Protein AF-A0A7S0AJ27-F1 (afdb_monomer_lite)

Organism: NCBI:txid73915

Sequence (181 aa):
LLFKPAVFVTGSQNIAAAFQEEARKPTLAFFPPHQKSLFGPHSVLVQSGEEHARVRRLIQPALSRKSVESYRESVEDAVRGFIASCKRSKGPVKLVDALRAFLVHSAGRVLLGHSAAEEDLQTFERDVAIWSRGLVSPPLALLPWTAAARALRARGRLSGLLQRWIAECRRSGQRADSLLA

Secondary structure (DSSP, 8-state):
--SS------SHHHHHHHHHHHHHSPPPP---HHHHHHH-TT-TTT--HHHHHHHHHHHTGGGSHHHHHHTHHHHHHHHHHHHHHHHH-SS---HHHHHHHHHHHHHHHHHH-TTS-HHHHHHHHHHHHHHHHHHTS-S-TTSTTSHHHHHHHHHHHHHHHHHHHHHHHHHHT--SS-TT-

pLDDT: mean 88.0, std 9.79, range [42.69, 97.62]

Foldseek 3Di:
DPPDDDDDQDDPVRVVVVVVVCVVPPDAQDDDPLLCLLCDVQHLNRDGDPSVVVVCVLQVVCVDPVNVVVCVVLLVVLVVVLVVVCVPDPDDDPVVVSVLLSVQLSLLCQALHVPDDPVLSVLSSVLVVLLVQLNPFDSPLVDCPGSSVSNSVSSVVNVVSVVVSLVVCVVVVVPDTHSSD

InterPro domains:
  IPR036396 Cytochrome P450 superfamily [G3DSA:1.10.630.10] (1-181)
  IPR036396 Cytochrome P450 superfamily [SSF48264] (3-175)

Structure (mmCIF, N/CA/C/O backbone):
data_AF-A0A7S0AJ27-F1
#
_entry.id   AF-A0A7S0AJ27-F1
#
loop_
_atom_site.group_PDB
_atom_site.id
_atom_site.type_symbol
_atom_site.label_atom_id
_atom_site.label_alt_id
_atom_site.label_comp_id
_atom_site.label_asym_id
_atom_site.label_entity_id
_atom_site.label_seq_id
_atom_site.pdbx_PDB_ins_code
_atom_site.Cartn_x
_atom_site.Cartn_y
_atom_site.Cartn_z
_atom_site.occupancy
_atom_site.B_iso_or_equiv
_atom_site.auth_seq_id
_atom_site.auth_comp_id
_atom_site.auth_asym_id
_atom_site.auth_atom_id
_atom_site.pdbx_PDB_model_num
ATOM 1 N N . LEU A 1 1 ? -0.861 -7.469 -21.810 1.00 58.03 1 LEU A N 1
ATOM 2 C CA . LEU A 1 1 ? -1.994 -7.762 -20.890 1.00 58.03 1 LEU A CA 1
ATOM 3 C C . LEU A 1 1 ? -3.259 -6.962 -21.206 1.00 58.03 1 LEU A C 1
ATOM 5 O O . LEU A 1 1 ? -4.304 -7.575 -21.306 1.00 58.03 1 LEU A O 1
ATOM 9 N N . LEU A 1 2 ? -3.191 -5.660 -21.491 1.00 57.44 2 LEU A N 1
ATOM 10 C CA . LEU A 1 2 ? -4.175 -5.002 -22.366 1.00 57.44 2 LEU A CA 1
ATOM 11 C C . LEU A 1 2 ? -3.381 -4.340 -23.497 1.00 57.44 2 LEU A C 1
ATOM 13 O O . LEU A 1 2 ? -2.495 -3.534 -23.222 1.00 57.44 2 LEU A O 1
ATOM 17 N N . PHE A 1 3 ? -3.622 -4.772 -24.737 1.00 70.38 3 PHE A N 1
ATOM 18 C CA . PHE A 1 3 ? -3.058 -4.203 -25.977 1.00 70.38 3 PHE A CA 1
ATOM 19 C C . PHE A 1 3 ? -1.526 -4.241 -26.151 1.00 70.38 3 PHE A C 1
ATOM 21 O O . PHE A 1 3 ? -0.989 -3.573 -27.029 1.00 70.38 3 PHE A O 1
ATOM 28 N N . LYS A 1 4 ? -0.804 -5.030 -25.346 1.00 80.69 4 LYS A N 1
ATOM 29 C CA . LYS A 1 4 ? 0.635 -5.291 -25.527 1.00 80.69 4 LYS A CA 1
ATOM 30 C C . LYS A 1 4 ? 0.922 -6.793 -25.517 1.00 80.69 4 LYS A C 1
ATOM 32 O O . LYS A 1 4 ? 0.331 -7.462 -24.651 1.00 80.69 4 LYS A O 1
ATOM 37 N N . PRO A 1 5 ? 1.827 -7.290 -26.389 1.00 89.75 5 PRO A N 1
ATOM 38 C CA . PRO A 1 5 ? 2.354 -8.648 -26.302 1.00 89.75 5 PRO A CA 1
ATOM 39 C C . PRO A 1 5 ? 2.832 -8.928 -24.881 1.00 89.75 5 PRO A C 1
ATOM 41 O O . PRO A 1 5 ? 3.465 -8.080 -24.250 1.00 89.75 5 PRO A O 1
ATOM 44 N N . ALA A 1 6 ? 2.458 -10.083 -24.351 1.00 90.31 6 ALA A N 1
ATOM 45 C CA . ALA A 1 6 ? 2.805 -10.488 -23.002 1.00 90.31 6 ALA A CA 1
ATOM 46 C C . ALA A 1 6 ? 3.113 -11.980 -22.997 1.00 90.31 6 ALA A C 1
ATOM 48 O O . ALA A 1 6 ? 2.407 -12.760 -23.633 1.00 90.31 6 ALA A O 1
ATOM 49 N N . VAL A 1 7 ? 4.156 -12.350 -22.262 1.00 90.69 7 VAL A N 1
ATOM 50 C CA . VAL A 1 7 ? 4.520 -13.740 -21.998 1.00 90.69 7 VAL A CA 1
ATOM 51 C C . VAL A 1 7 ? 4.128 -14.049 -20.560 1.00 90.69 7 VAL A C 1
ATOM 53 O O . VAL A 1 7 ? 4.437 -13.276 -19.653 1.00 90.69 7 VAL A O 1
ATOM 56 N N . PHE A 1 8 ? 3.431 -15.164 -20.355 1.00 92.62 8 PHE A N 1
ATOM 57 C CA . PHE A 1 8 ? 3.086 -15.653 -19.026 1.00 92.62 8 PHE A CA 1
ATOM 58 C C . PHE A 1 8 ? 4.142 -16.662 -18.582 1.00 92.62 8 PHE A C 1
ATOM 60 O O . PHE A 1 8 ? 4.273 -17.729 -19.176 1.00 92.62 8 PHE A O 1
ATOM 67 N N . VAL A 1 9 ? 4.896 -16.318 -17.540 1.00 93.50 9 VAL A N 1
ATOM 68 C CA . VAL A 1 9 ? 5.900 -17.202 -16.937 1.00 93.50 9 VAL A CA 1
ATOM 69 C C . VAL A 1 9 ? 5.276 -17.873 -15.719 1.00 93.50 9 VAL A C 1
ATOM 71 O O . VAL A 1 9 ? 4.778 -17.195 -14.823 1.00 93.50 9 VAL A O 1
ATOM 74 N N . THR A 1 10 ? 5.272 -19.204 -15.693 1.00 96.25 10 THR A N 1
ATOM 75 C CA . THR A 1 10 ? 4.683 -20.000 -14.604 1.00 96.25 10 THR A CA 1
ATOM 76 C C . THR A 1 10 ? 5.599 -21.163 -14.230 1.00 96.25 10 THR A C 1
ATOM 78 O O . THR A 1 10 ? 6.429 -21.582 -15.035 1.00 96.25 10 THR A O 1
ATOM 81 N N . GLY A 1 11 ? 5.453 -21.688 -13.011 1.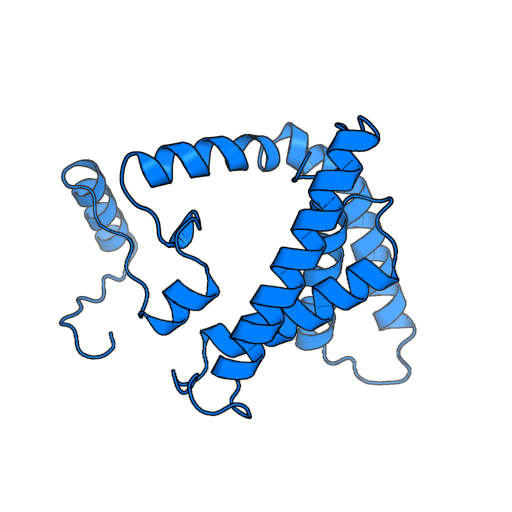00 97.62 11 GLY A N 1
ATOM 82 C CA . GLY A 1 11 ? 6.314 -22.745 -12.474 1.00 97.62 11 GLY A CA 1
ATOM 83 C C . GLY A 1 11 ? 7.573 -22.198 -11.796 1.00 97.62 11 GLY A C 1
ATOM 84 O O . GLY A 1 11 ? 8.160 -21.209 -12.232 1.00 97.62 11 GLY A O 1
ATOM 85 N N . SER A 1 12 ? 7.987 -22.843 -10.703 1.00 97.31 12 SER A N 1
ATOM 86 C CA . SER A 1 12 ? 9.072 -22.364 -9.833 1.00 97.31 12 SER A CA 1
ATOM 87 C C . SER A 1 12 ? 10.405 -22.202 -10.569 1.00 97.31 12 SER A C 1
ATOM 89 O O . SER A 1 12 ? 11.068 -21.181 -10.408 1.00 97.31 12 SER A O 1
ATOM 91 N N . GLN A 1 13 ? 10.766 -23.166 -11.419 1.00 97.31 13 GLN A N 1
ATOM 92 C CA . GLN A 1 13 ? 12.011 -23.140 -12.194 1.00 97.31 13 GLN A CA 1
ATOM 93 C C . GLN A 1 13 ? 12.043 -21.975 -13.193 1.00 97.31 13 GLN A C 1
ATOM 95 O O . GLN A 1 13 ? 13.024 -21.238 -13.247 1.00 97.31 13 GLN A O 1
ATOM 100 N N . ASN A 1 14 ? 10.950 -21.754 -13.929 1.00 96.88 14 ASN A N 1
ATOM 101 C CA . ASN A 1 14 ? 10.869 -20.678 -14.920 1.00 96.88 14 ASN A CA 1
ATOM 102 C C . ASN A 1 14 ? 10.873 -19.291 -14.263 1.00 96.88 14 ASN A C 1
ATOM 104 O O . ASN A 1 14 ? 11.500 -18.368 -14.774 1.00 96.88 14 ASN A O 1
ATOM 108 N N . ILE A 1 15 ? 10.197 -19.143 -13.118 1.00 95.50 15 ILE A N 1
ATOM 109 C CA . ILE A 1 15 ? 10.213 -17.900 -12.336 1.00 95.50 15 ILE A CA 1
ATOM 110 C C . ILE A 1 15 ? 11.630 -17.617 -11.818 1.00 95.50 15 ILE A C 1
ATOM 112 O O . ILE A 1 15 ? 12.105 -16.490 -11.930 1.00 95.50 15 ILE A O 1
ATOM 116 N N . ALA A 1 16 ? 12.331 -18.632 -11.302 1.00 95.69 16 ALA A N 1
ATOM 117 C CA . ALA A 1 16 ? 13.713 -18.481 -10.849 1.00 95.69 16 ALA A CA 1
ATOM 118 C C . ALA A 1 16 ? 14.652 -18.071 -11.995 1.00 95.69 16 ALA A C 1
ATOM 120 O O . ALA A 1 16 ? 15.442 -17.143 -11.830 1.00 95.69 16 ALA A O 1
ATOM 121 N N . ALA A 1 17 ? 14.523 -18.704 -13.166 1.00 95.44 17 ALA A N 1
ATOM 122 C CA . ALA A 1 17 ? 15.277 -18.330 -14.360 1.00 95.44 17 ALA A CA 1
ATOM 123 C C . ALA A 1 17 ? 14.984 -16.880 -14.791 1.00 95.44 17 ALA A C 1
ATOM 125 O O . ALA A 1 17 ? 15.910 -16.123 -15.071 1.00 95.44 17 ALA A O 1
ATOM 126 N N . ALA A 1 18 ? 13.717 -16.454 -14.764 1.00 93.31 18 ALA A N 1
ATOM 127 C CA . ALA A 1 18 ? 13.337 -15.078 -15.085 1.00 93.31 18 ALA A CA 1
ATOM 128 C C . ALA A 1 18 ? 13.975 -14.050 -14.131 1.00 93.31 18 ALA A C 1
ATOM 130 O O . ALA A 1 18 ? 14.459 -13.018 -14.590 1.00 93.31 18 ALA A O 1
ATOM 131 N N . PHE A 1 19 ? 14.039 -14.340 -12.827 1.00 92.56 19 PHE A N 1
ATOM 132 C CA . PHE A 1 19 ? 14.709 -13.463 -11.857 1.00 92.56 19 PHE A CA 1
ATOM 133 C C . PHE A 1 19 ? 16.235 -13.418 -12.031 1.00 92.56 19 PHE A C 1
ATOM 135 O O . PHE A 1 19 ? 16.843 -12.370 -11.818 1.00 92.56 19 PHE A O 1
ATOM 142 N N . GLN A 1 20 ? 16.871 -14.525 -12.432 1.00 93.81 20 GLN A N 1
ATOM 143 C CA . GLN A 1 20 ? 18.305 -14.532 -12.755 1.00 93.81 20 GLN A CA 1
ATOM 144 C C . GLN A 1 20 ? 18.610 -13.653 -13.973 1.00 93.81 20 GLN A C 1
ATOM 146 O O . GLN A 1 20 ? 19.580 -12.895 -13.964 1.00 93.81 20 GLN A O 1
ATOM 151 N N . GLU A 1 21 ? 17.763 -13.719 -14.999 1.00 91.69 21 GLU A N 1
ATOM 152 C CA . GLU A 1 21 ? 17.878 -12.854 -16.172 1.00 91.69 21 GLU A CA 1
ATOM 153 C C . GLU A 1 21 ? 17.597 -11.387 -15.829 1.00 91.69 21 GLU A C 1
ATOM 155 O O . GLU A 1 21 ? 18.327 -10.510 -16.284 1.00 91.69 21 GLU A O 1
ATOM 160 N N . GLU A 1 22 ? 16.625 -11.098 -14.958 1.00 89.69 22 GLU A N 1
ATOM 161 C CA . GLU A 1 22 ? 16.377 -9.738 -14.460 1.00 89.69 22 GLU A CA 1
ATOM 162 C C . GLU A 1 22 ? 17.592 -9.153 -13.720 1.00 89.69 22 GLU A C 1
ATOM 164 O O . GLU A 1 22 ? 17.893 -7.968 -13.871 1.00 89.69 22 GLU A O 1
ATOM 169 N N . ALA A 1 23 ? 18.335 -9.973 -12.971 1.00 86.69 23 ALA A N 1
ATOM 170 C CA . ALA A 1 23 ? 19.561 -9.533 -12.306 1.00 86.69 23 ALA A CA 1
ATOM 171 C C . ALA A 1 23 ? 20.667 -9.128 -13.300 1.00 86.69 23 ALA A C 1
ATOM 173 O O . ALA A 1 23 ? 21.483 -8.261 -12.991 1.00 86.69 23 ALA A O 1
ATOM 174 N N . ARG A 1 24 ? 20.689 -9.732 -14.497 1.00 90.25 24 ARG A N 1
ATOM 175 C CA . ARG A 1 24 ? 21.621 -9.385 -15.586 1.00 90.25 24 ARG A CA 1
ATOM 176 C C . ARG A 1 24 ? 21.124 -8.200 -16.407 1.00 90.25 24 ARG A C 1
ATOM 178 O O . ARG A 1 24 ? 21.908 -7.336 -16.791 1.00 90.25 24 ARG A O 1
ATOM 185 N N . LYS A 1 25 ? 19.824 -8.175 -16.694 1.00 89.44 25 LYS A N 1
ATOM 186 C CA . LYS A 1 25 ? 19.153 -7.168 -17.510 1.00 89.44 25 LYS A CA 1
ATOM 187 C C . LYS A 1 25 ? 17.899 -6.680 -16.777 1.00 89.44 25 LYS A C 1
ATOM 189 O O . LYS A 1 25 ? 16.834 -7.282 -16.931 1.00 89.44 25 LYS A O 1
ATOM 194 N N . PRO A 1 26 ? 18.009 -5.574 -16.019 1.00 86.75 26 PRO A N 1
ATOM 195 C CA . PRO A 1 26 ? 16.909 -5.065 -15.214 1.00 86.75 26 PRO A CA 1
ATOM 196 C C . PRO A 1 26 ? 15.649 -4.817 -16.039 1.00 86.75 26 PRO A C 1
ATOM 198 O O . PRO A 1 26 ? 15.699 -4.219 -17.120 1.00 86.75 26 PRO A O 1
ATOM 201 N N . THR A 1 27 ? 14.510 -5.259 -15.512 1.00 89.19 27 THR A N 1
ATOM 202 C CA . THR A 1 27 ? 13.211 -5.005 -16.131 1.00 89.19 27 THR A CA 1
ATOM 203 C C . THR A 1 27 ? 12.631 -3.665 -15.676 1.00 89.19 27 THR A C 1
ATOM 205 O O . THR A 1 27 ? 13.063 -3.068 -14.687 1.00 89.19 27 THR A O 1
ATOM 208 N N . LEU A 1 28 ? 11.654 -3.156 -16.431 1.00 90.69 28 LEU A N 1
ATOM 209 C CA . LEU A 1 28 ? 10.895 -1.967 -16.056 1.00 90.69 28 LEU A CA 1
ATOM 210 C C . LEU A 1 28 ? 9.532 -2.378 -15.506 1.00 90.69 28 LEU A C 1
ATOM 212 O O . LEU A 1 28 ? 8.799 -3.138 -16.144 1.00 90.69 28 LEU A O 1
ATOM 216 N N . ALA A 1 29 ? 9.158 -1.799 -14.368 1.00 89.62 29 ALA A N 1
ATOM 217 C CA . ALA A 1 29 ? 7.852 -1.989 -13.766 1.00 89.62 29 ALA A CA 1
ATOM 218 C C . ALA A 1 29 ? 6.747 -1.544 -14.738 1.00 89.62 29 ALA A C 1
ATOM 220 O O . ALA A 1 29 ? 6.667 -0.389 -15.185 1.00 89.62 29 ALA A O 1
ATOM 221 N N . PHE A 1 30 ? 5.850 -2.474 -15.059 1.00 89.75 30 PHE A N 1
ATOM 222 C CA . PHE A 1 30 ? 4.721 -2.209 -15.934 1.00 89.75 30 PHE A CA 1
ATOM 223 C C . PHE A 1 30 ? 3.400 -2.325 -15.182 1.00 89.75 30 PHE A C 1
ATOM 225 O O . PHE A 1 30 ? 3.022 -3.384 -14.695 1.00 89.75 30 PHE A O 1
ATOM 232 N N . PHE A 1 31 ? 2.654 -1.225 -15.202 1.00 88.38 31 PHE A N 1
ATOM 233 C CA . PHE A 1 31 ? 1.249 -1.161 -14.827 1.00 88.38 31 PHE A CA 1
ATOM 234 C C . PHE A 1 31 ? 0.480 -0.440 -15.947 1.00 88.38 31 PHE A C 1
ATOM 236 O O . PHE A 1 31 ? 1.018 0.504 -16.540 1.00 88.38 31 PHE A O 1
ATOM 243 N N . PRO A 1 32 ? -0.768 -0.834 -16.253 1.00 87.75 32 PRO A N 1
ATOM 244 C CA . PRO A 1 32 ? -1.662 -0.060 -17.107 1.00 87.75 32 PRO A CA 1
ATOM 245 C C . PRO A 1 32 ? -1.729 1.420 -16.677 1.00 87.75 32 PRO A C 1
ATOM 247 O O . PRO A 1 32 ? -1.719 1.691 -15.472 1.00 87.75 32 PRO A O 1
ATOM 250 N N . PRO A 1 33 ? -1.851 2.386 -17.612 1.00 88.38 33 PRO A N 1
ATOM 251 C CA . PRO A 1 33 ? -1.833 3.821 -17.294 1.00 88.38 33 PRO A CA 1
ATOM 252 C C . PRO A 1 33 ? -2.812 4.234 -16.186 1.00 88.38 33 PRO A C 1
ATOM 254 O O . PRO A 1 33 ? -2.467 5.005 -15.294 1.00 88.38 33 PRO A O 1
ATOM 257 N N . HIS A 1 34 ? -4.009 3.648 -16.188 1.00 88.25 34 HIS A N 1
ATOM 258 C CA . HIS A 1 34 ? -5.011 3.866 -15.150 1.00 88.25 34 HIS A CA 1
ATOM 259 C C . HIS A 1 34 ? -4.526 3.448 -13.751 1.00 88.25 34 HIS A C 1
ATOM 261 O O . HIS A 1 34 ? -4.625 4.228 -12.805 1.00 88.25 34 HIS A O 1
ATOM 267 N N . GLN A 1 35 ? -3.924 2.265 -13.615 1.00 90.62 35 GLN A N 1
ATOM 268 C CA . GLN A 1 35 ? -3.363 1.812 -12.340 1.00 90.62 35 GLN A CA 1
ATOM 269 C C . GLN A 1 35 ? -2.159 2.666 -11.925 1.00 90.62 35 GLN A C 1
ATOM 271 O O . GLN A 1 35 ? -2.072 3.063 -10.765 1.00 90.62 35 GLN A O 1
ATOM 276 N N . LYS A 1 36 ? -1.286 3.050 -12.873 1.00 91.62 36 LYS A N 1
ATOM 277 C CA . LYS A 1 36 ? -0.180 3.990 -12.606 1.00 91.62 36 LYS A CA 1
ATOM 278 C C . LYS A 1 36 ? -0.679 5.313 -12.022 1.00 91.62 36 LYS A C 1
ATOM 280 O O . LYS A 1 36 ? -0.092 5.809 -11.065 1.00 91.62 36 LYS A O 1
ATOM 285 N N . SER A 1 37 ? -1.782 5.858 -12.542 1.00 91.81 37 SER A N 1
ATOM 286 C CA . SER A 1 37 ? -2.376 7.098 -12.017 1.00 91.81 37 SER A CA 1
ATOM 287 C C . SER A 1 37 ? -2.889 6.956 -10.576 1.00 91.81 37 SER A C 1
ATOM 289 O O . SER A 1 37 ? -2.773 7.892 -9.784 1.00 91.81 37 SER A O 1
ATOM 291 N N . LEU A 1 38 ? -3.399 5.772 -10.215 1.00 93.62 38 LEU A N 1
ATOM 292 C CA . LEU A 1 38 ? -3.908 5.471 -8.877 1.00 93.62 38 LEU A CA 1
ATOM 293 C C . LEU A 1 38 ? -2.790 5.202 -7.865 1.00 93.62 38 LEU A C 1
ATOM 295 O O . LEU A 1 38 ? -2.918 5.614 -6.714 1.00 93.62 38 LEU A O 1
ATOM 299 N N . PHE A 1 39 ? -1.696 4.554 -8.270 1.00 93.88 39 PHE A N 1
ATOM 300 C CA . PHE A 1 39 ? -0.509 4.413 -7.419 1.00 93.88 39 PHE A CA 1
ATOM 301 C C . PHE A 1 39 ? 0.243 5.739 -7.267 1.00 93.88 39 PHE A C 1
ATOM 303 O O . PHE A 1 39 ? 0.782 6.038 -6.205 1.00 93.88 39 PHE A O 1
ATOM 310 N N . GLY A 1 40 ? 0.219 6.574 -8.305 1.00 93.38 40 GLY A N 1
ATOM 311 C CA . GLY A 1 40 ? 0.980 7.811 -8.376 1.00 93.38 40 GLY A CA 1
ATOM 312 C C . GLY A 1 40 ? 2.393 7.585 -8.920 1.00 93.38 40 GLY A C 1
ATOM 313 O O . GLY A 1 40 ? 2.974 6.518 -8.716 1.00 93.38 40 GLY A O 1
ATOM 314 N N . PRO A 1 41 ? 2.968 8.594 -9.596 1.00 92.38 41 PRO A N 1
ATOM 315 C CA . PRO A 1 41 ? 4.224 8.446 -10.323 1.00 92.38 41 PRO A CA 1
ATOM 316 C C . PRO A 1 41 ? 5.414 8.134 -9.415 1.00 92.38 41 PRO A C 1
ATOM 318 O O . PRO A 1 41 ? 6.335 7.486 -9.874 1.00 92.38 41 PRO A O 1
ATOM 321 N N . HIS A 1 42 ? 5.399 8.528 -8.139 1.00 92.81 42 HIS A N 1
ATOM 322 C CA . HIS A 1 42 ? 6.503 8.301 -7.191 1.00 92.81 42 HIS A CA 1
ATOM 323 C C . HIS A 1 42 ? 6.346 7.035 -6.331 1.00 92.81 42 HIS A C 1
ATOM 325 O O . HIS A 1 42 ? 7.103 6.834 -5.387 1.00 92.81 42 HIS A O 1
ATOM 331 N N . SER A 1 43 ? 5.351 6.188 -6.614 1.00 93.88 43 SER A N 1
ATOM 332 C CA . SER A 1 43 ? 5.167 4.944 -5.862 1.00 93.88 43 SER A CA 1
ATOM 333 C C . SER A 1 43 ? 6.311 3.966 -6.125 1.00 93.88 43 SER A C 1
ATOM 335 O O . SER A 1 43 ? 6.699 3.757 -7.274 1.00 93.88 43 SER A O 1
ATOM 337 N N . VAL A 1 44 ? 6.781 3.282 -5.078 1.00 94.69 44 VAL A N 1
ATOM 338 C CA . VAL A 1 44 ? 7.756 2.185 -5.204 1.00 94.69 44 VAL A CA 1
ATOM 339 C C . VAL A 1 44 ? 7.298 1.121 -6.210 1.00 94.69 44 VAL A C 1
ATOM 341 O O . VAL A 1 44 ? 8.124 0.535 -6.894 1.00 94.69 44 VAL A O 1
ATOM 344 N N . LEU A 1 45 ? 5.984 0.921 -6.369 1.00 93.44 45 LEU A N 1
ATOM 345 C CA . LEU A 1 45 ? 5.426 -0.059 -7.300 1.00 93.44 45 LEU A CA 1
ATOM 346 C C . LEU A 1 45 ? 5.641 0.324 -8.769 1.00 93.44 45 LEU A C 1
ATOM 348 O O . LEU A 1 45 ? 5.753 -0.553 -9.614 1.00 93.44 45 LEU A O 1
ATOM 352 N N . VAL A 1 46 ? 5.663 1.619 -9.098 1.00 94.06 46 VAL A N 1
ATOM 353 C CA . VAL A 1 46 ? 5.734 2.077 -10.499 1.00 94.06 46 VAL A CA 1
ATOM 354 C C . VAL A 1 46 ? 7.143 2.461 -10.937 1.00 94.06 46 VAL A C 1
ATOM 356 O O . VAL A 1 46 ? 7.372 2.633 -12.134 1.00 94.06 46 VAL A O 1
ATOM 359 N N . GLN A 1 47 ? 8.056 2.631 -9.982 1.00 94.75 47 GLN A N 1
ATOM 360 C CA . GLN A 1 47 ? 9.430 3.050 -10.227 1.00 94.75 47 GLN A CA 1
ATOM 361 C C . GLN A 1 47 ? 10.317 1.882 -10.666 1.00 94.75 47 GLN A C 1
ATOM 363 O O . GLN A 1 47 ? 9.985 0.712 -10.487 1.00 94.75 47 GLN A O 1
ATOM 368 N N . SER A 1 48 ? 11.466 2.183 -11.270 1.00 93.25 48 SER A N 1
ATOM 369 C CA . SER A 1 48 ? 12.459 1.179 -11.686 1.00 93.25 48 SER A CA 1
ATOM 370 C C . SER A 1 48 ? 13.880 1.725 -11.537 1.00 93.25 48 SER A C 1
ATOM 372 O O . SER A 1 48 ? 14.067 2.924 -11.335 1.00 93.25 48 SER A O 1
ATOM 374 N N . GLY A 1 49 ? 14.881 0.844 -11.596 1.00 91.94 49 GLY A N 1
ATOM 375 C CA . GLY A 1 49 ? 16.290 1.232 -11.483 1.00 91.94 49 GLY A CA 1
ATOM 376 C C . GLY A 1 49 ? 16.628 1.930 -10.160 1.00 91.94 49 GLY A C 1
ATOM 377 O O . GLY A 1 49 ? 16.153 1.538 -9.091 1.00 91.94 49 GLY A O 1
ATOM 378 N N . GLU A 1 50 ? 17.458 2.970 -10.236 1.00 93.00 50 GLU A N 1
ATOM 379 C CA . GLU A 1 50 ? 17.955 3.700 -9.063 1.00 93.00 50 GLU A CA 1
ATOM 380 C C . GLU A 1 50 ? 16.847 4.382 -8.260 1.00 93.00 50 GLU A C 1
ATOM 382 O O . GLU A 1 50 ? 16.895 4.395 -7.031 1.00 93.00 50 GLU A O 1
ATOM 387 N N . GLU A 1 51 ? 15.821 4.901 -8.934 1.00 94.56 51 GLU A N 1
ATOM 388 C CA . GLU A 1 51 ? 14.686 5.548 -8.280 1.00 94.56 51 GLU A CA 1
ATOM 389 C C . GLU A 1 51 ? 13.909 4.547 -7.417 1.00 94.56 51 GLU A C 1
ATOM 391 O O . GLU A 1 51 ? 13.630 4.808 -6.245 1.00 94.56 51 GLU A O 1
ATOM 396 N N . HIS A 1 52 ? 13.644 3.353 -7.956 1.00 95.19 52 HIS A N 1
ATOM 397 C CA . HIS A 1 52 ? 13.054 2.264 -7.180 1.00 95.19 52 HIS A CA 1
ATOM 398 C C . HIS A 1 52 ? 13.938 1.879 -5.991 1.00 95.19 52 HIS A C 1
ATOM 400 O O . HIS A 1 52 ? 13.436 1.760 -4.874 1.00 95.19 52 HIS A O 1
ATOM 406 N N . ALA A 1 53 ? 15.252 1.732 -6.199 1.00 93.94 53 ALA A N 1
ATOM 407 C CA . ALA A 1 53 ? 16.185 1.415 -5.121 1.00 93.94 53 ALA A CA 1
ATOM 408 C C . ALA A 1 53 ? 16.179 2.493 -4.023 1.00 93.94 53 ALA A C 1
ATOM 410 O O . ALA A 1 53 ? 16.183 2.160 -2.837 1.00 93.94 53 ALA A O 1
ATOM 411 N N . ARG A 1 54 ? 16.116 3.776 -4.396 1.00 95.81 54 ARG A N 1
ATOM 412 C CA . ARG A 1 54 ? 16.040 4.898 -3.455 1.00 95.81 54 ARG A CA 1
ATOM 413 C C . ARG A 1 54 ? 14.759 4.853 -2.630 1.00 95.81 54 ARG A C 1
ATOM 415 O O . ARG A 1 54 ? 14.844 4.849 -1.406 1.00 95.81 54 ARG A O 1
ATOM 422 N N . VAL A 1 55 ? 13.589 4.781 -3.270 1.00 94.44 55 VAL A N 1
ATOM 423 C CA . VAL A 1 55 ? 12.301 4.735 -2.553 1.00 94.44 55 VAL A CA 1
ATOM 424 C C . VAL A 1 55 ? 12.206 3.475 -1.690 1.00 94.44 55 VAL A C 1
ATOM 426 O O . VAL A 1 55 ? 11.768 3.546 -0.543 1.00 94.44 55 VAL A O 1
ATOM 429 N N . ARG A 1 56 ? 12.696 2.330 -2.185 1.00 94.75 56 ARG A N 1
ATOM 430 C CA . ARG A 1 56 ? 12.753 1.081 -1.417 1.00 94.75 56 ARG A CA 1
ATOM 431 C C . ARG A 1 56 ? 13.595 1.218 -0.146 1.00 94.75 56 ARG A C 1
ATOM 433 O O . ARG A 1 56 ? 13.180 0.728 0.900 1.00 94.75 56 ARG A O 1
ATOM 440 N N . ARG A 1 57 ? 14.745 1.898 -0.207 1.00 95.56 57 ARG A N 1
ATOM 441 C CA . ARG A 1 57 ? 15.582 2.162 0.979 1.00 95.56 57 ARG A CA 1
ATOM 442 C C . ARG A 1 57 ? 14.872 3.032 2.017 1.00 95.56 57 ARG A C 1
ATOM 444 O O . ARG A 1 57 ? 15.124 2.841 3.198 1.00 95.56 57 ARG A O 1
ATOM 451 N N . LEU A 1 58 ? 13.981 3.936 1.603 1.00 91.62 58 LEU A N 1
ATOM 452 C CA . LEU A 1 58 ? 13.196 4.759 2.533 1.00 91.62 58 LEU A CA 1
ATOM 453 C C . LEU A 1 58 ? 12.152 3.935 3.300 1.00 91.62 58 LEU A C 1
ATOM 455 O O . LEU A 1 58 ? 11.949 4.168 4.485 1.00 91.62 58 LEU A O 1
ATOM 459 N N . ILE A 1 59 ? 11.514 2.956 2.650 1.00 90.56 59 ILE A N 1
ATOM 460 C CA . ILE A 1 59 ? 10.465 2.127 3.275 1.00 90.56 59 ILE A CA 1
ATOM 461 C C . ILE A 1 59 ? 11.010 0.904 4.024 1.00 90.56 59 ILE A C 1
ATOM 463 O O . ILE A 1 59 ? 10.319 0.331 4.856 1.00 90.56 59 ILE A O 1
ATOM 467 N N . GLN A 1 60 ? 12.224 0.446 3.720 1.00 91.94 60 GLN A N 1
ATOM 468 C CA . GLN A 1 60 ? 12.756 -0.794 4.291 1.00 91.94 60 GLN A CA 1
ATOM 469 C C . GLN A 1 60 ? 12.925 -0.764 5.825 1.00 91.94 60 GLN A C 1
ATOM 471 O O . GLN A 1 60 ? 12.617 -1.783 6.445 1.00 91.94 60 GLN A O 1
ATOM 476 N N . PRO A 1 61 ? 13.366 0.339 6.469 1.00 90.06 61 PRO A N 1
ATOM 477 C CA . PRO A 1 61 ? 13.504 0.396 7.926 1.00 90.06 61 PRO A CA 1
ATOM 478 C C . PRO A 1 61 ? 12.193 0.112 8.665 1.00 90.06 61 PRO A C 1
ATOM 480 O O . PRO A 1 61 ? 12.194 -0.665 9.616 1.00 90.06 61 PRO A O 1
ATOM 483 N N . ALA A 1 62 ? 11.076 0.643 8.159 1.00 86.19 62 ALA A N 1
ATOM 484 C CA . ALA A 1 62 ? 9.715 0.395 8.639 1.00 86.19 62 ALA A CA 1
ATOM 485 C C . ALA A 1 62 ? 9.301 -1.089 8.613 1.00 86.19 62 ALA A C 1
ATOM 487 O O . ALA A 1 62 ? 8.404 -1.509 9.336 1.00 86.19 62 ALA A O 1
ATOM 488 N N . LEU A 1 63 ? 9.962 -1.898 7.784 1.00 88.12 63 LEU A N 1
ATOM 489 C CA . LEU A 1 63 ? 9.706 -3.329 7.618 1.00 88.12 63 LEU A CA 1
ATOM 490 C C . LEU A 1 63 ? 10.832 -4.192 8.210 1.00 88.12 63 LEU A C 1
ATOM 492 O O . LEU A 1 63 ? 10.915 -5.390 7.936 1.00 88.12 63 LEU A O 1
ATOM 496 N N . SER A 1 64 ? 11.730 -3.593 8.997 1.00 90.31 64 SER A N 1
ATOM 497 C CA . SER A 1 64 ? 12.787 -4.324 9.695 1.00 90.31 64 SER A CA 1
ATOM 498 C C . SER A 1 64 ? 12.206 -5.249 10.767 1.00 90.31 64 SER A C 1
ATOM 500 O O . SER A 1 64 ? 11.113 -5.011 11.275 1.00 90.31 64 SER A O 1
ATOM 502 N N . ARG A 1 65 ? 12.960 -6.280 11.173 1.00 92.38 65 ARG A N 1
ATOM 503 C CA . ARG A 1 65 ? 12.559 -7.176 12.274 1.00 92.38 65 ARG A CA 1
ATOM 504 C C . ARG A 1 65 ? 12.161 -6.391 13.528 1.00 92.38 65 ARG A C 1
ATOM 506 O O . ARG A 1 65 ? 11.081 -6.620 14.055 1.00 92.38 65 ARG A O 1
ATOM 513 N N . LYS A 1 66 ? 13.006 -5.445 13.952 1.00 90.50 66 LYS A N 1
ATOM 514 C CA . LYS A 1 66 ? 12.768 -4.602 15.133 1.00 90.50 66 LYS A CA 1
ATOM 515 C C . LYS A 1 66 ? 11.460 -3.814 15.010 1.00 90.50 66 LYS A C 1
ATOM 517 O O . LYS A 1 66 ? 10.683 -3.757 15.955 1.00 90.50 66 LYS A O 1
ATOM 522 N N . SER A 1 67 ? 11.215 -3.226 13.842 1.00 87.12 67 SER A N 1
ATOM 523 C CA . SER A 1 67 ? 9.988 -2.479 13.562 1.00 87.12 67 SER A CA 1
ATOM 524 C C . SER A 1 67 ? 8.758 -3.386 13.580 1.00 87.12 67 SER A C 1
ATOM 526 O O . SER A 1 67 ? 7.796 -3.094 14.281 1.00 87.12 67 SER A O 1
ATOM 528 N N . VAL A 1 68 ? 8.811 -4.537 12.908 1.00 88.06 68 VAL A N 1
ATOM 529 C CA . VAL A 1 68 ? 7.716 -5.519 12.919 1.00 88.06 68 VAL A CA 1
ATOM 530 C C . VAL A 1 68 ? 7.422 -6.025 14.334 1.00 88.06 68 VAL A C 1
ATOM 532 O O . VAL A 1 68 ? 6.258 -6.150 14.704 1.00 88.06 68 VAL A O 1
ATOM 535 N N . GLU A 1 69 ? 8.452 -6.270 15.147 1.00 90.12 69 GLU A N 1
ATOM 536 C CA . GLU A 1 69 ? 8.295 -6.652 16.554 1.00 90.12 69 GLU A CA 1
ATOM 537 C C . GLU A 1 69 ? 7.612 -5.552 17.375 1.00 90.12 69 GLU A C 1
ATOM 539 O O . GLU A 1 69 ? 6.756 -5.870 18.199 1.00 90.12 69 GLU A O 1
ATOM 544 N N . SER A 1 70 ? 7.900 -4.274 17.103 1.00 86.62 70 SER A N 1
ATOM 545 C CA . SER A 1 70 ? 7.228 -3.151 17.774 1.00 86.62 70 SER A CA 1
ATOM 546 C C . SER A 1 70 ? 5.732 -3.035 17.447 1.00 86.62 70 SER A C 1
ATOM 548 O O . SER A 1 70 ? 4.982 -2.466 18.232 1.00 86.62 70 SER A O 1
ATOM 550 N N . TYR A 1 71 ? 5.260 -3.623 16.340 1.00 84.94 71 TYR A N 1
ATOM 551 C CA . TYR A 1 71 ? 3.829 -3.639 16.000 1.00 84.94 71 TYR A CA 1
ATOM 552 C C . TYR A 1 71 ? 3.042 -4.738 16.713 1.00 84.94 71 TYR A C 1
ATOM 554 O O . TYR A 1 71 ? 1.819 -4.770 16.587 1.00 84.94 71 TYR A O 1
ATOM 562 N N . ARG A 1 72 ? 3.710 -5.646 17.439 1.00 86.69 72 ARG A N 1
ATOM 563 C CA . ARG A 1 72 ? 3.085 -6.834 18.038 1.00 86.69 72 ARG A CA 1
ATOM 564 C C . ARG A 1 72 ? 1.858 -6.489 18.872 1.00 86.69 72 ARG A C 1
ATOM 566 O O . ARG A 1 72 ? 0.792 -7.023 18.592 1.00 86.69 72 ARG A O 1
ATOM 573 N N . GLU A 1 73 ? 2.004 -5.614 19.863 1.00 85.31 73 GLU A N 1
ATOM 574 C CA . GLU A 1 73 ? 0.911 -5.273 20.784 1.00 85.31 73 GLU A CA 1
ATOM 575 C C . GLU A 1 73 ? -0.275 -4.665 20.029 1.00 85.31 73 GLU A C 1
ATOM 577 O O . GLU A 1 73 ? -1.401 -5.136 20.166 1.00 85.31 73 GLU A O 1
ATOM 582 N N . SER A 1 74 ? 0.002 -3.720 19.125 1.00 82.81 74 SER A N 1
ATOM 583 C CA . SER A 1 74 ? -1.000 -3.087 18.259 1.00 82.81 74 SER A CA 1
ATOM 584 C C . SER A 1 74 ? -1.781 -4.102 17.418 1.00 82.81 74 SER A C 1
ATOM 586 O O . SER A 1 74 ? -3.012 -4.070 17.346 1.00 82.81 74 SER A O 1
ATOM 588 N N . VAL A 1 75 ? -1.069 -5.045 16.793 1.00 85.38 75 VAL A N 1
ATOM 589 C CA . VAL A 1 75 ? -1.677 -6.097 15.973 1.00 85.38 75 VAL A CA 1
ATOM 590 C C . VAL A 1 75 ? -2.489 -7.054 16.843 1.00 85.38 75 VAL A C 1
ATOM 592 O O . VAL A 1 75 ? -3.607 -7.403 16.471 1.00 85.38 75 VAL A O 1
ATOM 595 N N . GLU A 1 76 ? -1.969 -7.469 17.997 1.00 89.69 76 GLU A N 1
ATOM 596 C CA . GLU A 1 76 ? -2.684 -8.360 18.911 1.00 89.69 76 GLU A CA 1
ATOM 597 C C . GLU A 1 76 ? -3.967 -7.728 19.458 1.00 89.69 76 GLU A C 1
ATOM 599 O O . GLU A 1 76 ? -5.007 -8.390 19.489 1.00 89.69 76 GLU A O 1
ATOM 604 N N . ASP A 1 77 ? -3.929 -6.452 19.839 1.00 86.38 77 ASP A N 1
ATOM 605 C CA . ASP A 1 77 ? -5.105 -5.719 20.307 1.00 86.38 77 ASP A CA 1
ATOM 606 C C . ASP A 1 77 ? -6.145 -5.561 19.206 1.00 86.38 77 ASP A C 1
ATOM 608 O O . ASP A 1 77 ? -7.335 -5.815 19.428 1.00 86.38 77 ASP A O 1
ATOM 612 N N . ALA A 1 78 ? -5.705 -5.249 17.987 1.00 85.88 78 ALA A N 1
ATOM 613 C CA . ALA A 1 78 ? -6.600 -5.185 16.846 1.00 85.88 78 ALA A CA 1
ATOM 614 C C . ALA A 1 78 ? -7.249 -6.559 16.568 1.00 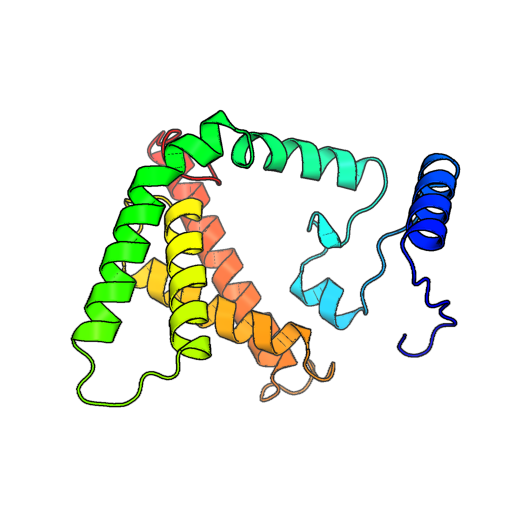85.88 78 ALA A C 1
ATOM 616 O O . ALA A 1 78 ? -8.457 -6.636 16.323 1.00 85.88 78 ALA A O 1
ATOM 617 N N . VAL A 1 79 ? -6.486 -7.658 16.655 1.00 92.12 79 VAL A N 1
ATOM 618 C CA . VAL A 1 79 ? -7.008 -9.029 16.499 1.00 92.12 79 VAL A CA 1
ATOM 619 C C . VAL A 1 79 ? -8.007 -9.369 17.608 1.00 92.12 79 VAL A C 1
ATOM 621 O O . VAL A 1 79 ? -9.083 -9.901 17.319 1.00 92.12 79 VAL A O 1
ATOM 624 N N . ARG A 1 80 ? -7.703 -9.040 18.872 1.00 93.00 80 ARG A N 1
ATOM 625 C CA . ARG A 1 80 ? -8.626 -9.223 20.006 1.00 93.00 80 ARG A CA 1
ATOM 626 C C . ARG A 1 80 ? -9.936 -8.467 19.770 1.00 93.00 80 ARG A C 1
ATOM 628 O O . ARG A 1 80 ? -11.013 -9.047 19.938 1.00 93.00 80 ARG A O 1
ATOM 635 N N . GLY A 1 81 ? -9.853 -7.219 19.307 1.00 89.44 81 GLY A N 1
ATOM 636 C CA . GLY A 1 81 ? -11.005 -6.395 18.942 1.00 89.44 81 GLY A CA 1
ATOM 637 C C . GLY A 1 81 ? -11.849 -7.008 17.821 1.00 89.44 81 GLY A C 1
ATOM 638 O O . GLY A 1 81 ? -13.075 -7.085 17.943 1.00 89.44 81 GLY A O 1
ATOM 639 N N . PHE A 1 82 ? -11.201 -7.518 16.771 1.00 92.44 82 PHE A N 1
ATOM 640 C CA . PHE A 1 82 ? -11.858 -8.205 15.658 1.00 92.44 82 PHE A CA 1
ATOM 641 C C . PHE A 1 82 ? -12.579 -9.489 16.095 1.00 92.44 82 PHE A C 1
ATOM 643 O O . PHE A 1 82 ? -13.743 -9.706 15.752 1.00 92.44 82 PHE A O 1
ATOM 650 N N . ILE A 1 83 ? -11.936 -10.335 16.903 1.00 94.25 83 ILE A N 1
ATOM 651 C CA . ILE A 1 83 ? -12.566 -11.559 17.423 1.00 94.25 83 ILE A CA 1
ATOM 652 C C . ILE A 1 83 ? -13.766 -11.201 18.307 1.00 94.25 83 ILE A C 1
ATOM 654 O O . ILE A 1 83 ? -14.827 -11.822 18.205 1.00 94.25 83 ILE A O 1
ATOM 658 N N . ALA A 1 84 ? -13.623 -10.188 19.163 1.00 93.88 84 ALA A N 1
ATOM 659 C CA . ALA A 1 84 ? -14.700 -9.739 20.031 1.00 93.88 84 ALA A CA 1
ATOM 660 C C . ALA A 1 84 ? -15.885 -9.168 19.230 1.00 93.88 84 ALA A C 1
ATOM 662 O O . ALA A 1 84 ? -17.034 -9.433 19.586 1.00 93.88 84 ALA A O 1
ATOM 663 N N . SER A 1 85 ? -15.640 -8.435 18.137 1.00 91.19 85 SER A N 1
ATOM 664 C CA . SER A 1 85 ? -16.712 -7.936 17.263 1.00 91.19 85 SER A CA 1
ATOM 665 C C . SER A 1 85 ? -17.455 -9.078 16.567 1.00 91.19 85 SER A C 1
ATOM 667 O O . SER A 1 85 ? -18.686 -9.072 16.546 1.00 91.19 85 SER A O 1
ATOM 669 N N . CYS A 1 86 ? -16.735 -10.107 16.112 1.00 93.38 86 CYS A N 1
ATOM 670 C CA . CYS A 1 86 ? -17.337 -11.306 15.533 1.00 93.38 86 CYS A CA 1
ATOM 671 C C . CYS A 1 86 ? -18.215 -12.047 16.550 1.00 93.38 86 CYS A C 1
ATOM 673 O O . CYS A 1 86 ? -19.350 -12.394 16.234 1.00 93.38 86 CYS A O 1
ATOM 675 N N . LYS A 1 87 ? -17.733 -12.234 17.788 1.00 93.62 87 LYS A N 1
ATOM 676 C CA . LYS A 1 87 ? -18.493 -12.891 18.870 1.00 93.62 87 LYS A CA 1
ATOM 677 C C . LYS A 1 87 ? -19.759 -12.130 19.271 1.00 93.62 87 LYS A C 1
ATOM 679 O O . LYS A 1 87 ? -20.735 -12.754 19.668 1.00 93.62 87 LYS A O 1
ATOM 684 N N . ARG A 1 88 ? -19.751 -10.795 19.184 1.00 95.31 88 ARG A N 1
ATOM 685 C CA . ARG A 1 88 ? -20.924 -9.952 19.478 1.00 95.31 88 ARG A CA 1
ATOM 686 C C . ARG A 1 88 ? -21.958 -9.927 18.350 1.00 95.31 88 ARG A C 1
ATOM 688 O O . ARG A 1 88 ? -23.063 -9.427 18.565 1.00 95.31 88 ARG A O 1
ATOM 695 N N . SER A 1 89 ? -21.618 -10.414 17.157 1.00 93.56 89 SER A N 1
ATOM 696 C CA . SER A 1 89 ? -22.548 -10.436 16.031 1.00 93.56 89 SER A CA 1
ATOM 697 C C . SER A 1 89 ? -23.755 -11.318 16.351 1.00 93.56 89 SER A C 1
ATOM 699 O O . SER A 1 89 ? -23.609 -12.488 16.691 1.00 93.56 89 SER A O 1
ATOM 701 N N . LYS A 1 90 ? -24.966 -10.773 16.192 1.00 93.50 90 LYS A N 1
ATOM 702 C CA . LYS A 1 90 ? -26.227 -11.511 16.394 1.00 93.50 90 LYS A CA 1
ATOM 703 C C . LYS A 1 90 ? -26.586 -12.439 15.222 1.00 93.50 90 LYS A C 1
ATOM 705 O O . LYS A 1 90 ? -27.638 -13.065 15.241 1.00 93.50 90 LYS A O 1
ATOM 710 N N . GLY A 1 91 ? -25.744 -12.503 14.191 1.00 93.00 91 GLY A N 1
ATOM 711 C CA . GLY A 1 91 ? -25.977 -13.298 12.988 1.00 93.00 91 GLY A CA 1
ATOM 712 C C . GLY A 1 91 ? -24.694 -13.579 12.201 1.00 93.00 91 GLY A C 1
ATOM 713 O O . GLY A 1 91 ? -23.599 -13.234 12.663 1.00 93.00 91 GLY A O 1
ATOM 714 N N . PRO A 1 92 ? -24.812 -14.198 11.012 1.00 93.50 92 PRO A N 1
ATOM 715 C CA . PRO A 1 92 ? -23.665 -14.561 10.190 1.00 93.50 92 PRO A CA 1
ATOM 716 C C . PRO A 1 92 ? -22.768 -13.361 9.882 1.00 93.50 92 PRO A C 1
ATOM 718 O O . PRO A 1 92 ? -23.232 -12.310 9.437 1.00 93.50 92 PRO A O 1
ATOM 721 N N . VAL A 1 93 ? -21.463 -13.535 10.084 1.00 93.94 93 VAL A N 1
ATOM 722 C CA . VAL A 1 93 ? -20.457 -12.523 9.751 1.00 93.94 93 VAL A CA 1
ATOM 723 C C . VAL A 1 93 ? -19.968 -12.762 8.327 1.00 93.94 93 VAL A C 1
ATOM 725 O O . VAL A 1 93 ? -19.516 -13.856 7.989 1.00 93.94 93 VAL A O 1
ATOM 728 N N . LYS A 1 94 ? -19.995 -11.721 7.488 1.00 94.06 94 LYS A N 1
ATOM 729 C CA . LYS A 1 94 ? -19.322 -11.732 6.180 1.00 94.06 94 LYS A CA 1
ATOM 730 C C . LYS A 1 94 ? -17.813 -11.655 6.395 1.00 94.06 94 LYS A C 1
ATOM 732 O O . LYS A 1 94 ? -17.224 -10.579 6.329 1.00 94.06 94 LYS A O 1
ATOM 737 N N . LEU A 1 95 ? -17.201 -12.801 6.692 1.00 92.00 95 LEU A N 1
ATOM 738 C CA . LEU A 1 95 ? -15.830 -12.881 7.197 1.00 92.00 95 LEU A CA 1
ATOM 739 C C . LEU A 1 95 ? -14.819 -12.151 6.307 1.00 92.00 95 LEU A C 1
ATOM 741 O O . LEU A 1 95 ? -13.974 -11.428 6.816 1.00 92.00 95 LEU A O 1
ATOM 745 N N . VAL A 1 96 ? -14.934 -12.285 4.984 1.00 91.44 96 VAL A N 1
ATOM 746 C CA . VAL A 1 96 ? -14.018 -11.631 4.037 1.00 91.44 96 VAL A CA 1
ATOM 747 C C . VAL A 1 96 ? -14.107 -10.103 4.121 1.00 91.44 96 VAL A C 1
ATOM 749 O O . VAL A 1 96 ? -13.080 -9.430 4.107 1.00 91.44 96 VAL A O 1
ATOM 752 N N . ASP A 1 97 ? -15.313 -9.544 4.226 1.00 89.12 97 ASP A N 1
ATOM 753 C CA . ASP A 1 97 ? -15.500 -8.093 4.321 1.00 89.12 97 ASP A CA 1
ATOM 754 C C . ASP A 1 97 ? -15.044 -7.571 5.686 1.00 89.12 97 ASP A C 1
ATOM 756 O O . ASP A 1 97 ? -14.361 -6.550 5.763 1.00 89.12 97 ASP A O 1
ATOM 760 N N . ALA A 1 98 ? -15.347 -8.319 6.750 1.00 90.62 98 ALA A N 1
ATOM 761 C CA . ALA A 1 98 ? -14.921 -7.996 8.105 1.00 90.62 98 ALA A CA 1
ATOM 762 C C . ALA A 1 98 ? -13.386 -8.027 8.240 1.00 90.62 98 ALA A C 1
ATOM 764 O O . ALA A 1 98 ? -12.804 -7.101 8.799 1.00 90.62 98 ALA A O 1
ATOM 765 N N . LEU A 1 99 ? -12.720 -9.040 7.671 1.00 91.75 99 LEU A N 1
ATOM 766 C CA . LEU A 1 99 ? -11.258 -9.137 7.641 1.00 91.75 99 LEU A CA 1
ATOM 767 C C . LEU A 1 99 ? -10.624 -8.010 6.823 1.00 91.75 99 LEU A C 1
ATOM 769 O O . LEU A 1 99 ? -9.609 -7.462 7.237 1.00 91.75 99 LEU A O 1
ATOM 773 N N . ARG A 1 100 ? -11.208 -7.638 5.676 1.00 89.75 100 ARG A N 1
ATOM 774 C CA . ARG A 1 100 ? -10.707 -6.508 4.876 1.00 89.75 100 ARG A CA 1
ATOM 775 C C . ARG A 1 100 ? -10.758 -5.200 5.658 1.00 89.75 100 ARG A C 1
ATOM 777 O O . ARG A 1 100 ? -9.764 -4.484 5.661 1.00 89.75 100 ARG A O 1
ATOM 784 N N . ALA A 1 101 ? -11.883 -4.906 6.310 1.00 88.00 101 ALA A N 1
ATOM 785 C CA . ALA A 1 101 ? -12.017 -3.710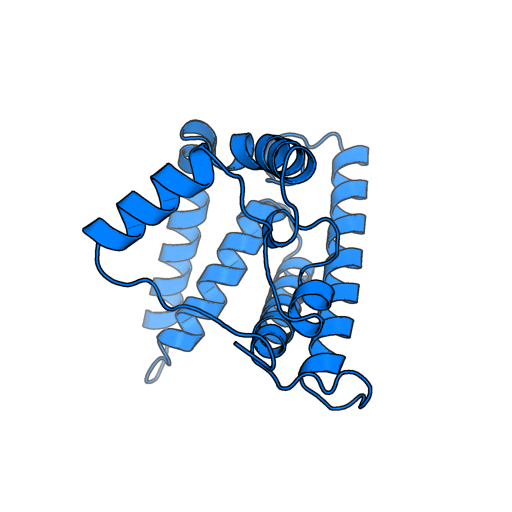 7.140 1.00 88.00 101 ALA A CA 1
ATOM 786 C C . ALA A 1 101 ? -10.986 -3.714 8.279 1.00 88.00 101 ALA A C 1
ATOM 788 O O . ALA A 1 101 ? -10.231 -2.758 8.426 1.00 88.00 101 ALA A O 1
ATOM 789 N N . PHE A 1 102 ? -10.875 -4.838 8.994 1.00 89.88 102 PHE A N 1
ATOM 790 C CA . PHE A 1 102 ? -9.880 -5.040 10.047 1.00 89.88 102 PHE A CA 1
ATOM 791 C C . PHE A 1 102 ? -8.441 -4.781 9.568 1.00 89.88 102 PHE A C 1
ATOM 793 O O . PHE A 1 102 ? -7.728 -3.998 10.185 1.00 89.88 102 PHE A O 1
ATOM 800 N N . LEU A 1 103 ? -8.020 -5.375 8.446 1.00 91.00 103 LEU A N 1
ATOM 801 C CA . LEU A 1 103 ? -6.657 -5.208 7.930 1.00 91.00 103 LEU A CA 1
ATOM 802 C C . LEU A 1 103 ? -6.348 -3.756 7.551 1.00 91.00 103 LEU A C 1
ATOM 804 O O . LEU A 1 103 ? -5.235 -3.289 7.792 1.00 91.00 103 LEU A O 1
ATOM 808 N N . VAL A 1 104 ? -7.312 -3.039 6.965 1.00 90.62 104 VAL A N 1
ATOM 809 C CA . VAL A 1 104 ? -7.124 -1.625 6.611 1.00 90.62 104 VAL A CA 1
ATOM 810 C C . VAL A 1 104 ? -7.070 -0.753 7.865 1.00 90.62 104 VAL A C 1
ATOM 812 O O . VAL A 1 104 ? -6.201 0.113 7.933 1.00 90.62 104 VAL A O 1
ATOM 815 N N . HIS A 1 105 ? -7.917 -1.016 8.865 1.00 88.00 105 HIS A N 1
ATOM 816 C CA . HIS A 1 105 ? -7.874 -0.327 10.158 1.00 88.00 105 HIS A CA 1
ATOM 817 C C . HIS A 1 105 ? -6.517 -0.519 10.849 1.00 88.00 105 HIS A C 1
ATOM 819 O O . HIS A 1 105 ? -5.851 0.453 11.203 1.00 88.00 105 HIS A O 1
ATOM 825 N N . SER A 1 106 ? -6.054 -1.769 10.976 1.00 87.56 106 SER A N 1
ATOM 826 C CA . SER A 1 106 ? -4.753 -2.089 11.575 1.00 87.56 106 SER A CA 1
ATOM 827 C C . SER A 1 106 ? -3.594 -1.450 10.811 1.00 87.56 106 SER A C 1
ATOM 829 O O . SER A 1 106 ? -2.697 -0.878 11.425 1.00 87.56 106 SER A O 1
ATOM 831 N N . ALA A 1 107 ? -3.617 -1.489 9.475 1.00 87.69 107 ALA A N 1
ATOM 832 C CA . ALA A 1 107 ? -2.609 -0.811 8.666 1.00 87.69 107 ALA A CA 1
ATOM 833 C C . ALA A 1 107 ? -2.644 0.711 8.876 1.00 87.69 107 ALA A C 1
ATOM 835 O O . ALA A 1 107 ? -1.589 1.325 9.004 1.00 87.69 107 ALA A O 1
ATOM 836 N N . GLY A 1 108 ? -3.834 1.315 8.956 1.00 87.75 108 GLY A N 1
ATOM 837 C CA . GLY A 1 108 ? -4.017 2.735 9.257 1.00 87.75 108 GLY A CA 1
ATOM 838 C C . GLY A 1 108 ? -3.435 3.119 10.617 1.00 87.75 108 GLY A C 1
ATOM 839 O O . GLY A 1 108 ? -2.672 4.077 10.694 1.00 87.75 108 GLY A O 1
ATOM 840 N N . ARG A 1 109 ? -3.706 2.329 11.663 1.00 85.00 109 ARG A N 1
ATOM 841 C CA . ARG A 1 109 ? -3.148 2.508 13.016 1.00 85.00 109 ARG A CA 1
ATOM 842 C C . ARG A 1 109 ? -1.626 2.418 13.040 1.00 85.00 109 ARG A C 1
ATOM 844 O O . ARG A 1 109 ? -0.992 3.224 13.703 1.00 85.00 109 ARG A O 1
ATOM 851 N N . VAL A 1 110 ? -1.028 1.487 12.298 1.00 83.19 110 VAL A N 1
ATOM 852 C CA . VAL A 1 110 ? 0.439 1.373 12.205 1.00 83.19 110 VAL A CA 1
ATOM 853 C C . VAL A 1 110 ? 1.042 2.524 11.382 1.00 83.19 110 VAL A C 1
ATOM 855 O O . VAL A 1 110 ? 2.106 3.045 11.714 1.00 83.19 110 VAL A O 1
ATOM 858 N N . LEU A 1 111 ? 0.370 2.948 10.306 1.00 81.81 111 LEU A N 1
ATOM 859 C CA . LEU A 1 111 ? 0.849 4.011 9.417 1.00 81.81 111 LEU A CA 1
ATOM 860 C C . LEU A 1 111 ? 0.761 5.399 10.048 1.00 81.81 111 LEU A C 1
ATOM 862 O O . LEU A 1 111 ? 1.716 6.167 9.958 1.00 81.81 111 LEU A O 1
ATOM 866 N N . LEU A 1 112 ? -0.387 5.719 10.640 1.00 80.81 112 LEU A N 1
ATOM 867 C CA . LEU A 1 112 ? -0.655 7.006 11.273 1.00 80.81 112 LEU A CA 1
ATOM 868 C C . LEU A 1 112 ? -0.157 7.008 12.725 1.00 80.81 112 LEU A C 1
ATOM 870 O O . LEU A 1 112 ? 0.273 8.031 13.222 1.00 80.81 112 LEU A O 1
ATOM 874 N N . GLY A 1 113 ? -0.085 5.858 13.386 1.00 76.56 113 GLY A N 1
ATOM 875 C CA . GLY A 1 113 ? 0.307 5.747 14.788 1.00 76.56 113 GLY A CA 1
ATOM 876 C C . GLY A 1 113 ? -0.901 5.689 15.725 1.00 76.56 113 GLY A C 1
ATOM 877 O O . GLY A 1 113 ? -2.040 5.989 15.357 1.00 76.56 113 GLY A O 1
ATOM 878 N N . HIS A 1 114 ? -0.652 5.288 16.972 1.00 71.88 114 HIS A N 1
ATOM 879 C CA . HIS A 1 114 ? -1.703 5.018 17.962 1.00 71.88 114 HIS A CA 1
ATOM 880 C C . HIS A 1 114 ? -2.529 6.251 18.347 1.00 71.88 114 HIS A C 1
ATOM 882 O O . HIS A 1 114 ? -3.705 6.108 18.675 1.00 71.88 114 HIS A O 1
ATOM 888 N N . SER A 1 115 ? -1.936 7.442 18.262 1.00 70.31 115 SER A N 1
ATOM 889 C CA . SER A 1 115 ? -2.576 8.717 18.609 1.00 70.31 115 SER A CA 1
ATOM 890 C C . SER A 1 115 ? -3.436 9.308 17.489 1.00 70.31 115 SER A C 1
ATOM 892 O O . SER A 1 115 ? -3.994 10.387 17.669 1.00 70.31 115 SER A O 1
ATOM 894 N N . ALA A 1 116 ? -3.531 8.646 16.331 1.00 78.62 116 ALA A N 1
ATOM 895 C CA . ALA A 1 116 ? -4.392 9.103 15.248 1.00 78.62 116 ALA A CA 1
ATOM 896 C C . ALA A 1 116 ? -5.859 9.141 15.700 1.00 78.62 116 ALA A C 1
ATOM 898 O O . ALA A 1 116 ? -6.353 8.192 16.318 1.00 78.62 116 ALA A O 1
ATOM 899 N N . ALA A 1 117 ? -6.547 10.239 15.377 1.00 85.25 117 ALA A N 1
ATOM 900 C CA . ALA A 1 117 ? -7.966 10.396 15.661 1.00 85.25 117 ALA A CA 1
ATOM 901 C C . ALA A 1 117 ? -8.774 9.295 14.959 1.00 85.25 117 ALA A C 1
ATOM 903 O O . ALA A 1 117 ? -8.487 8.912 13.820 1.00 85.25 117 ALA A O 1
ATOM 904 N N . GLU A 1 118 ? -9.804 8.787 15.632 1.00 85.88 118 GLU A N 1
ATOM 905 C CA . GLU A 1 118 ? -10.631 7.707 15.091 1.00 85.88 118 GLU A CA 1
ATOM 906 C C . GLU A 1 118 ? -11.364 8.156 13.814 1.00 85.88 118 GLU A C 1
ATOM 908 O O . GLU A 1 118 ? -11.515 7.380 12.870 1.00 85.88 118 GLU A O 1
ATOM 913 N N . GLU A 1 119 ? -11.730 9.436 13.718 1.00 88.12 119 GLU A N 1
ATOM 914 C CA . GLU A 1 119 ? -12.332 10.029 12.522 1.00 88.12 119 GLU A CA 1
ATOM 915 C C . GLU A 1 119 ? -11.381 10.011 11.311 1.00 88.12 119 GLU A C 1
ATOM 917 O O . GLU A 1 119 ? -11.814 9.777 10.173 1.00 88.12 119 GLU A O 1
ATOM 922 N N . ASP A 1 120 ? -10.081 10.226 11.538 1.00 87.81 120 ASP A N 1
ATOM 923 C CA . ASP A 1 120 ? -9.064 10.166 10.485 1.00 87.81 120 ASP A CA 1
ATOM 924 C C . ASP A 1 120 ? -8.837 8.723 10.021 1.00 87.81 120 ASP A C 1
ATOM 926 O O . ASP A 1 120 ? -8.739 8.475 8.816 1.00 87.81 120 ASP A O 1
ATOM 930 N N . LEU A 1 121 ? -8.839 7.755 10.944 1.00 88.12 121 LEU A N 1
ATOM 931 C CA . LEU A 1 121 ? -8.746 6.328 10.616 1.00 88.12 121 LEU A CA 1
ATOM 932 C C . LEU A 1 121 ? -9.951 5.845 9.805 1.00 88.12 121 LEU A C 1
ATOM 934 O O . LEU A 1 121 ? -9.777 5.224 8.756 1.00 88.12 121 LEU A O 1
ATOM 938 N N . GLN A 1 122 ? -11.167 6.214 10.207 1.00 89.69 122 GLN A N 1
ATOM 939 C CA . GLN A 1 122 ? -12.382 5.891 9.453 1.00 89.69 122 GLN A CA 1
ATOM 940 C C . GLN A 1 122 ? -12.376 6.530 8.059 1.00 89.69 122 GLN A C 1
ATOM 942 O O . GLN A 1 122 ? -12.780 5.911 7.066 1.00 89.69 122 GLN A O 1
ATOM 947 N N . THR A 1 123 ? -11.890 7.771 7.956 1.00 91.06 123 THR A N 1
ATOM 948 C CA . THR A 1 123 ? -11.729 8.456 6.669 1.00 91.06 123 THR A CA 1
ATOM 949 C C . THR A 1 123 ? -10.716 7.731 5.785 1.00 91.06 123 THR A C 1
ATOM 951 O O . THR A 1 123 ? -11.000 7.491 4.605 1.00 91.06 123 THR A O 1
ATOM 954 N N . PHE A 1 124 ? -9.573 7.341 6.355 1.00 92.50 124 PHE A N 1
ATOM 955 C CA . PHE A 1 124 ? -8.540 6.557 5.688 1.00 92.50 124 PHE A CA 1
ATOM 956 C C . PHE A 1 124 ? -9.095 5.222 5.179 1.00 92.50 124 PHE A C 1
ATOM 958 O O . PHE A 1 124 ? -8.989 4.937 3.987 1.00 92.50 124 PHE A O 1
ATOM 965 N N . GLU A 1 125 ? -9.766 4.441 6.026 1.00 91.88 125 GLU A N 1
ATOM 966 C CA . GLU A 1 125 ? -10.354 3.149 5.658 1.00 91.88 125 GLU A CA 1
ATOM 967 C C . GLU A 1 125 ? -11.348 3.256 4.508 1.00 91.88 125 GLU A C 1
ATOM 969 O O . GLU A 1 125 ? -11.264 2.522 3.515 1.00 91.88 125 GLU A O 1
ATOM 974 N N . ARG A 1 126 ? -12.283 4.205 4.622 1.00 93.94 126 ARG A N 1
ATOM 975 C CA . ARG A 1 126 ? -13.297 4.448 3.598 1.00 93.94 126 ARG A CA 1
ATOM 976 C C . ARG A 1 126 ? -12.645 4.774 2.260 1.00 93.94 126 ARG A C 1
ATOM 978 O O . ARG A 1 126 ? -13.049 4.234 1.225 1.00 93.94 126 ARG A O 1
ATOM 985 N N . ASP A 1 127 ? -11.656 5.662 2.265 1.00 96.06 127 ASP A N 1
ATOM 986 C CA . ASP A 1 127 ? -11.020 6.112 1.035 1.00 96.06 127 ASP A CA 1
ATOM 987 C C . ASP A 1 127 ? -10.077 5.055 0.447 1.00 96.06 127 ASP A C 1
ATOM 989 O O . ASP A 1 127 ? -10.075 4.889 -0.776 1.00 96.06 127 ASP A O 1
ATOM 993 N N . VAL A 1 128 ? -9.386 4.256 1.269 1.00 94.94 128 VAL A N 1
ATOM 994 C CA . VAL A 1 128 ? -8.638 3.071 0.812 1.00 94.94 128 VAL A CA 1
ATOM 995 C C . VAL A 1 128 ? -9.585 2.075 0.143 1.00 94.94 128 VAL A C 1
ATOM 997 O O . VAL A 1 128 ? -9.314 1.642 -0.974 1.00 94.94 128 VAL A O 1
ATOM 1000 N N . ALA A 1 129 ? -10.748 1.778 0.730 1.00 93.19 129 ALA A N 1
ATOM 1001 C CA . ALA A 1 129 ? -11.720 0.863 0.127 1.00 93.19 129 ALA A CA 1
ATOM 1002 C C . ALA A 1 129 ? -12.285 1.376 -1.217 1.00 93.19 129 ALA A C 1
ATOM 1004 O O . ALA A 1 129 ? -12.564 0.595 -2.135 1.00 93.19 129 ALA A O 1
ATOM 1005 N 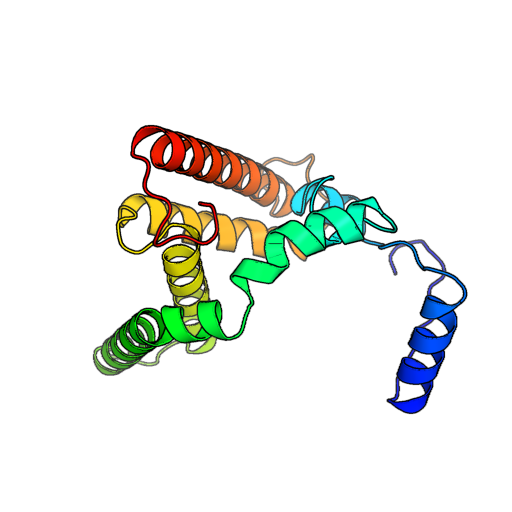N . ILE A 1 130 ? -12.486 2.691 -1.371 1.00 95.00 130 ILE A N 1
ATOM 1006 C CA . ILE A 1 130 ? -12.877 3.296 -2.658 1.00 95.00 130 ILE A CA 1
ATOM 1007 C C . ILE A 1 130 ? -11.723 3.207 -3.664 1.00 95.00 130 ILE A C 1
ATOM 1009 O O . ILE A 1 130 ? -11.944 2.808 -4.809 1.00 95.00 130 ILE A O 1
ATOM 1013 N N . TRP A 1 131 ? -10.506 3.541 -3.239 1.00 95.56 131 TRP A N 1
ATOM 1014 C CA . TRP A 1 131 ? -9.305 3.499 -4.066 1.00 95.56 131 TRP A CA 1
ATOM 1015 C C . TRP A 1 131 ? -8.994 2.082 -4.573 1.00 95.56 131 TRP A C 1
ATOM 1017 O O . TRP A 1 131 ? -8.811 1.897 -5.777 1.00 95.56 131 TRP A O 1
ATOM 1027 N N . SER A 1 132 ? -9.039 1.065 -3.705 1.00 92.44 132 SER A N 1
ATOM 1028 C CA . SER A 1 132 ? -8.757 -0.331 -4.067 1.00 92.44 132 SER A CA 1
ATOM 1029 C C . SER A 1 132 ? -9.753 -0.885 -5.086 1.00 92.44 132 SER A C 1
ATOM 1031 O O . SER A 1 132 ? -9.352 -1.578 -6.018 1.00 92.44 132 SER A O 1
ATOM 1033 N N . ARG A 1 133 ? -11.042 -0.528 -4.978 1.00 91.38 133 ARG A N 1
ATOM 1034 C CA . ARG A 1 133 ? -12.047 -0.872 -6.004 1.00 91.38 133 ARG A CA 1
ATOM 1035 C C . ARG A 1 133 ? -11.741 -0.223 -7.353 1.00 91.38 133 ARG A C 1
ATOM 1037 O O . ARG A 1 133 ? -12.041 -0.804 -8.392 1.00 91.38 133 ARG A O 1
ATOM 1044 N N . GLY A 1 134 ? -11.123 0.955 -7.338 1.00 92.31 134 GLY A N 1
ATOM 1045 C CA . GLY A 1 134 ? -10.623 1.622 -8.532 1.00 92.31 134 GLY A CA 1
ATOM 1046 C C . GLY A 1 134 ? -9.598 0.795 -9.289 1.00 92.31 134 GLY A C 1
ATOM 1047 O O . GLY A 1 134 ? -9.738 0.652 -10.495 1.00 92.31 134 GLY A O 1
ATOM 1048 N N . LEU A 1 135 ? -8.615 0.201 -8.605 1.00 89.56 135 LEU A N 1
ATOM 1049 C CA . LEU A 1 135 ? -7.478 -0.491 -9.237 1.00 89.56 135 LEU A CA 1
ATOM 1050 C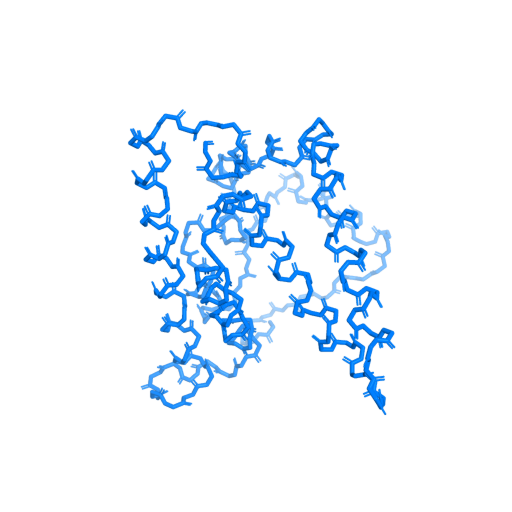 C . LEU A 1 135 ? -7.881 -1.586 -10.236 1.00 89.56 135 LEU A C 1
ATOM 1052 O O . LEU A 1 135 ? -7.177 -1.800 -11.224 1.00 89.56 135 LEU A O 1
ATOM 1056 N N . VAL A 1 136 ? -9.009 -2.254 -9.990 1.00 86.56 136 VAL A N 1
ATOM 1057 C CA . VAL A 1 136 ? -9.535 -3.353 -10.819 1.00 86.56 136 VAL A CA 1
ATOM 1058 C C . VAL A 1 136 ? -10.708 -2.938 -11.713 1.00 86.56 136 VAL A C 1
ATOM 1060 O O . VAL A 1 136 ? -11.278 -3.768 -12.413 1.00 86.56 136 VAL A O 1
ATOM 1063 N N . SER A 1 137 ? -11.092 -1.661 -11.693 1.00 87.19 137 SER A N 1
ATOM 1064 C CA . SER A 1 137 ? -12.208 -1.156 -12.491 1.00 87.19 137 SER A CA 1
ATOM 1065 C C . SER A 1 137 ? -11.792 -0.779 -13.921 1.00 87.19 137 SER A C 1
ATOM 1067 O O . SER A 1 137 ? -10.620 -0.462 -14.158 1.00 87.19 137 SER A O 1
ATOM 1069 N N . PRO A 1 138 ? -12.739 -0.765 -14.883 1.00 85.00 138 PRO A N 1
ATOM 1070 C CA . PRO A 1 138 ? -12.485 -0.241 -16.221 1.00 85.00 138 PRO A CA 1
ATOM 1071 C C . PRO A 1 138 ? -11.950 1.201 -16.174 1.00 85.00 138 PRO A C 1
ATOM 1073 O O . PRO A 1 138 ? -12.418 1.989 -15.346 1.00 85.00 138 PRO A O 1
ATOM 1076 N N . PRO A 1 139 ? -11.019 1.586 -17.067 1.00 83.50 139 PRO A N 1
ATOM 1077 C CA . PRO A 1 139 ? -10.288 2.855 -17.005 1.00 83.50 139 PRO A CA 1
ATOM 1078 C C . PRO A 1 139 ? -11.115 4.065 -17.492 1.00 83.50 139 PRO A C 1
ATOM 1080 O O . PRO A 1 139 ? -10.664 4.858 -18.312 1.00 83.50 139 PRO A O 1
ATOM 1083 N N . LEU A 1 140 ? -12.338 4.228 -16.986 1.00 85.31 140 LEU A N 1
ATOM 1084 C CA . LEU A 1 140 ? -13.319 5.231 -17.419 1.00 85.31 140 LEU A CA 1
ATOM 1085 C C . LEU A 1 140 ? -13.304 6.489 -16.533 1.00 85.31 140 LEU A C 1
ATOM 1087 O O . LEU A 1 140 ? -14.347 7.011 -16.142 1.00 85.31 140 LEU A O 1
ATOM 1091 N N . ALA A 1 141 ? -12.110 6.979 -16.191 1.00 80.06 141 ALA A N 1
ATOM 1092 C CA . ALA A 1 141 ? -11.920 8.065 -15.224 1.00 80.06 141 ALA A CA 1
ATOM 1093 C C . ALA A 1 141 ? -12.518 9.421 -15.650 1.00 80.06 141 ALA A C 1
ATOM 1095 O O . ALA A 1 141 ? -12.786 10.257 -14.790 1.00 80.06 141 ALA A O 1
ATOM 1096 N N . LEU A 1 142 ? -12.750 9.632 -16.950 1.00 81.44 142 LEU A N 1
ATOM 1097 C CA . LEU A 1 142 ? -13.372 10.852 -17.482 1.00 81.44 142 LEU A CA 1
ATOM 1098 C C . LEU A 1 142 ? -14.845 10.999 -17.064 1.00 81.44 142 LEU A C 1
ATOM 1100 O O . LEU A 1 142 ? -15.368 12.107 -17.023 1.00 81.44 142 LEU A O 1
ATOM 1104 N N . LEU A 1 143 ? -15.514 9.893 -16.723 1.00 87.38 143 LEU A N 1
ATOM 1105 C CA . LEU A 1 143 ? -16.915 9.892 -16.312 1.00 87.38 143 LEU A CA 1
ATOM 1106 C C . LEU A 1 143 ? -17.010 9.950 -14.777 1.00 87.38 143 LEU A C 1
ATOM 1108 O O . LEU A 1 143 ? -16.583 9.004 -14.105 1.00 87.38 143 LEU A O 1
ATOM 1112 N N . PRO A 1 144 ? -17.587 11.012 -14.180 1.00 82.19 144 PRO A N 1
ATOM 1113 C CA . PRO A 1 144 ? -17.443 11.296 -12.752 1.00 82.19 144 PRO A CA 1
ATOM 1114 C C . PRO A 1 144 ? -18.092 10.261 -11.824 1.00 82.19 144 PRO A C 1
ATOM 1116 O O . PRO A 1 144 ? -17.668 10.147 -10.672 1.00 82.19 144 PRO A O 1
ATOM 1119 N N . TRP A 1 145 ? -19.078 9.493 -12.289 1.00 87.44 145 TRP A N 1
ATOM 1120 C CA . TRP A 1 145 ? -19.771 8.455 -11.511 1.00 87.44 145 TRP A CA 1
ATOM 1121 C C . TRP A 1 145 ? -19.042 7.103 -11.479 1.00 87.44 145 TRP A C 1
ATOM 1123 O O . TRP A 1 145 ? -19.417 6.211 -10.712 1.00 87.44 145 TRP A O 1
ATOM 1133 N N . THR A 1 146 ? -17.996 6.923 -12.287 1.00 90.88 146 THR A N 1
ATOM 1134 C CA . THR A 1 146 ? -17.317 5.627 -12.403 1.00 90.88 146 THR A CA 1
ATOM 1135 C C . THR A 1 146 ? -16.492 5.288 -11.165 1.00 90.88 146 THR A C 1
ATOM 1137 O O . THR A 1 146 ? -16.116 6.147 -10.361 1.00 90.88 146 THR A O 1
ATOM 1140 N N . ALA A 1 147 ? -16.198 3.997 -10.990 1.00 91.12 147 ALA A N 1
ATOM 1141 C CA . ALA A 1 147 ? -15.280 3.539 -9.950 1.00 91.12 147 ALA A CA 1
ATOM 1142 C C . ALA A 1 147 ? -13.879 4.159 -10.114 1.00 91.12 147 ALA A C 1
ATOM 1144 O O . ALA A 1 147 ? -13.316 4.618 -9.124 1.00 91.12 147 ALA A O 1
ATOM 1145 N N . ALA A 1 148 ? -13.383 4.278 -11.349 1.00 90.25 148 ALA A N 1
ATOM 1146 C CA . ALA A 1 148 ? -12.119 4.936 -11.676 1.00 90.25 148 ALA A CA 1
ATOM 1147 C C . ALA A 1 148 ? -12.076 6.407 -11.214 1.00 90.25 148 ALA A C 1
ATOM 1149 O O . ALA A 1 148 ? -11.170 6.808 -10.481 1.00 90.25 148 ALA A O 1
ATOM 1150 N N . ALA A 1 149 ? -13.094 7.206 -11.561 1.00 92.31 149 ALA A N 1
ATOM 1151 C CA . ALA A 1 149 ? -13.161 8.611 -11.154 1.00 92.31 149 ALA A CA 1
ATOM 1152 C C . ALA A 1 149 ? -13.292 8.769 -9.629 1.00 92.31 149 ALA A C 1
ATOM 1154 O O . ALA A 1 149 ? -12.636 9.619 -9.019 1.00 92.31 149 ALA A O 1
ATOM 1155 N N . ARG A 1 150 ? -14.108 7.924 -8.982 1.00 95.81 150 ARG A N 1
ATOM 1156 C CA . ARG A 1 150 ? -14.241 7.904 -7.515 1.00 95.81 150 ARG A CA 1
ATOM 1157 C C . ARG A 1 150 ? -12.928 7.538 -6.822 1.00 95.81 150 ARG A C 1
ATOM 1159 O O . ARG A 1 150 ? -12.606 8.152 -5.806 1.00 95.81 150 ARG A O 1
ATOM 1166 N N . ALA A 1 151 ? -12.166 6.600 -7.377 1.00 96.19 151 ALA A N 1
ATOM 1167 C CA . ALA A 1 151 ? -10.879 6.178 -6.840 1.00 96.19 151 ALA A CA 1
ATOM 1168 C C . ALA A 1 151 ? -9.803 7.266 -6.941 1.00 96.19 151 ALA A C 1
ATOM 1170 O O . ALA A 1 151 ? -9.050 7.455 -5.989 1.00 96.19 151 ALA A O 1
ATOM 1171 N N . LEU A 1 152 ? -9.775 8.047 -8.027 1.00 95.00 152 LEU A N 1
ATOM 1172 C CA . LEU A 1 152 ? -8.883 9.209 -8.133 1.00 95.00 152 LEU A CA 1
ATOM 1173 C C . LEU A 1 152 ? -9.223 10.295 -7.102 1.00 95.00 152 LEU A C 1
ATOM 1175 O O . LEU A 1 152 ? -8.321 10.851 -6.476 1.00 95.00 152 LEU A O 1
ATOM 1179 N N . ARG A 1 153 ? -10.515 10.558 -6.861 1.00 95.75 153 ARG A N 1
ATOM 1180 C CA . ARG A 1 153 ? -10.938 11.486 -5.797 1.00 95.75 153 ARG A CA 1
ATOM 1181 C C . ARG A 1 153 ? -10.566 10.971 -4.404 1.00 95.75 153 ARG A C 1
ATOM 1183 O O . ARG A 1 153 ? -10.099 11.753 -3.582 1.00 95.75 153 ARG A O 1
ATOM 1190 N N . ALA A 1 154 ? -10.738 9.673 -4.148 1.00 96.75 154 ALA A N 1
ATOM 1191 C CA . ALA A 1 154 ? -10.316 9.045 -2.896 1.00 96.75 154 ALA A CA 1
ATOM 1192 C C . ALA A 1 154 ? -8.798 9.136 -2.693 1.00 96.75 154 ALA A C 1
ATOM 1194 O O . ALA A 1 154 ? -8.353 9.549 -1.629 1.00 96.75 154 ALA A O 1
ATOM 1195 N N . ARG A 1 155 ? -8.001 8.879 -3.739 1.00 95.75 155 ARG A N 1
ATOM 1196 C CA . ARG A 1 155 ? -6.548 9.100 -3.723 1.00 95.75 155 ARG A CA 1
ATOM 1197 C C . ARG A 1 155 ? -6.190 10.541 -3.347 1.00 95.75 155 ARG A C 1
ATOM 1199 O O . ARG A 1 155 ? -5.285 10.747 -2.547 1.00 95.75 155 ARG A O 1
ATOM 1206 N N . GLY A 1 156 ? -6.889 11.530 -3.910 1.00 96.19 156 GLY A N 1
ATOM 1207 C CA . GLY A 1 156 ? -6.681 12.941 -3.572 1.00 96.19 156 GLY A CA 1
ATOM 1208 C C . GLY A 1 156 ? -6.935 13.235 -2.091 1.00 96.19 156 GLY A C 1
ATOM 1209 O O . GLY A 1 156 ? -6.106 13.869 -1.440 1.00 96.19 156 GLY A O 1
ATOM 1210 N N . ARG A 1 157 ? -8.033 12.709 -1.532 1.00 96.25 157 ARG A N 1
ATOM 1211 C CA . ARG A 1 157 ? -8.346 12.847 -0.101 1.00 96.25 157 ARG A CA 1
ATOM 1212 C C . ARG A 1 157 ? -7.326 12.148 0.798 1.00 96.25 157 ARG A C 1
ATOM 1214 O O . ARG A 1 157 ? -6.865 12.772 1.748 1.00 96.25 157 ARG A O 1
ATOM 1221 N N . LEU A 1 158 ? -6.918 10.921 0.459 1.00 95.00 158 LEU A N 1
ATOM 1222 C CA . LEU A 1 158 ? -5.854 10.193 1.163 1.00 95.00 158 LEU A CA 1
ATOM 1223 C C . LEU A 1 158 ? -4.548 10.989 1.169 1.00 95.00 158 LEU A C 1
ATOM 1225 O O . LEU A 1 158 ? -3.938 11.158 2.217 1.00 95.00 158 LEU A O 1
ATOM 1229 N N . SER A 1 159 ? -4.147 11.536 0.018 1.00 94.06 159 SER A N 1
ATOM 1230 C CA . SER A 1 159 ? -2.947 12.372 -0.078 1.00 94.06 159 SER A CA 1
ATOM 1231 C C . SER A 1 159 ? -3.036 13.598 0.831 1.00 94.06 159 SER A C 1
ATOM 1233 O O . SER A 1 159 ? -2.0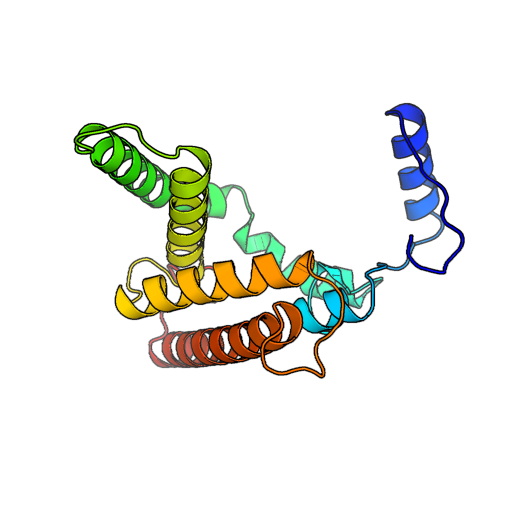66 13.916 1.510 1.00 94.06 159 SER A O 1
ATOM 1235 N N . GLY A 1 160 ? -4.188 14.274 0.866 1.00 94.12 160 GLY A N 1
ATOM 1236 C CA . GLY A 1 160 ? -4.396 15.427 1.742 1.00 94.12 160 GLY A CA 1
ATOM 1237 C C . GLY A 1 160 ? -4.356 15.060 3.228 1.00 94.12 160 GLY A C 1
ATOM 1238 O O . GLY A 1 160 ? -3.754 15.788 4.012 1.00 94.12 160 GLY A O 1
ATOM 1239 N N . LEU A 1 161 ? -4.954 13.928 3.615 1.00 91.88 161 LEU A N 1
ATOM 1240 C CA . LEU A 1 161 ? -4.896 13.406 4.985 1.00 91.88 161 LEU A CA 1
ATOM 1241 C C . LEU A 1 161 ? -3.450 13.113 5.398 1.00 91.88 161 LEU A C 1
ATOM 1243 O O . LEU A 1 161 ? -2.987 13.638 6.406 1.00 91.88 161 LEU A O 1
ATOM 1247 N N . LEU A 1 162 ? -2.710 12.364 4.578 1.00 90.62 162 LEU A N 1
ATOM 1248 C CA . LEU A 1 162 ? -1.316 12.009 4.857 1.00 90.62 162 LEU A CA 1
ATOM 1249 C C . LEU A 1 162 ? -0.402 13.240 4.918 1.00 90.62 162 LEU A C 1
ATOM 1251 O O . LEU A 1 162 ? 0.480 13.307 5.765 1.00 90.62 162 LEU A O 1
ATOM 1255 N N . GLN A 1 163 ? -0.617 14.241 4.060 1.00 91.38 163 GLN A N 1
ATOM 1256 C CA . GLN A 1 163 ? 0.151 15.490 4.103 1.00 91.38 163 GLN A CA 1
ATOM 1257 C C . GLN A 1 163 ? -0.088 16.279 5.392 1.00 91.38 163 GLN A C 1
ATOM 1259 O O . GLN A 1 163 ? 0.874 16.792 5.966 1.00 91.38 163 GLN A O 1
ATOM 1264 N N . ARG A 1 164 ? -1.343 16.362 5.862 1.00 89.81 164 ARG A N 1
ATOM 1265 C CA . ARG A 1 164 ? -1.659 16.990 7.154 1.00 89.81 164 ARG A CA 1
ATOM 1266 C C . ARG A 1 164 ? -0.983 16.248 8.301 1.00 89.81 164 ARG A C 1
ATOM 1268 O O . ARG A 1 164 ? -0.325 16.891 9.112 1.00 89.81 164 ARG A O 1
ATOM 1275 N N . TRP A 1 165 ? -1.071 14.919 8.295 1.00 86.00 165 TRP A N 1
ATOM 1276 C CA . TRP A 1 165 ? -0.441 14.070 9.302 1.00 86.00 165 TRP A CA 1
ATOM 1277 C C . TRP A 1 165 ? 1.079 14.273 9.361 1.00 86.00 165 TRP A C 1
ATOM 1279 O O . TRP A 1 165 ? 1.633 14.602 10.404 1.00 86.00 165 TRP A O 1
ATOM 1289 N N . ILE A 1 166 ? 1.760 14.202 8.211 1.00 86.94 166 ILE A N 1
ATOM 1290 C CA . ILE A 1 166 ? 3.209 14.439 8.114 1.00 86.94 166 ILE A CA 1
ATOM 1291 C C . ILE A 1 166 ? 3.582 15.838 8.637 1.00 86.94 166 ILE A C 1
ATOM 1293 O O . ILE A 1 166 ? 4.601 16.001 9.310 1.00 86.94 166 ILE A O 1
ATOM 1297 N N . ALA A 1 167 ? 2.779 16.864 8.334 1.00 88.94 167 ALA A N 1
ATOM 1298 C CA . ALA A 1 167 ? 3.014 18.219 8.829 1.00 88.94 167 ALA A CA 1
ATOM 1299 C C . ALA A 1 167 ? 2.817 18.340 10.350 1.00 88.94 167 ALA A C 1
ATOM 1301 O O . ALA A 1 167 ? 3.482 19.150 10.993 1.00 88.94 167 ALA A O 1
ATOM 1302 N N . GLU A 1 168 ? 1.919 17.555 10.939 1.00 85.25 168 GLU A N 1
ATOM 1303 C CA . GLU A 1 168 ? 1.732 17.476 12.385 1.00 85.25 168 GLU A CA 1
ATOM 1304 C C . GLU A 1 168 ? 2.898 16.772 13.080 1.00 85.25 168 GLU A C 1
ATOM 1306 O O . GLU A 1 168 ? 3.499 17.382 13.963 1.00 85.25 168 GLU A O 1
ATOM 1311 N N . CYS A 1 169 ? 3.321 15.594 12.607 1.00 82.31 169 CYS A N 1
ATOM 1312 C CA . CYS A 1 169 ? 4.487 14.885 13.152 1.00 82.31 169 CYS A CA 1
ATOM 1313 C C . CYS A 1 169 ? 5.753 15.757 13.148 1.00 82.31 169 CYS A C 1
ATOM 1315 O O . CYS A 1 169 ? 6.513 15.787 14.116 1.00 82.31 169 CYS A O 1
ATOM 1317 N N . ARG A 1 170 ? 5.965 16.530 12.071 1.00 84.75 170 ARG A N 1
ATOM 1318 C CA . ARG A 1 170 ? 7.097 17.467 11.965 1.00 84.75 170 ARG A CA 1
ATOM 1319 C C . ARG A 1 170 ? 7.037 18.606 12.984 1.00 84.75 170 ARG A C 1
ATOM 1321 O O . ARG A 1 170 ? 8.089 19.068 13.409 1.00 84.75 170 ARG A O 1
ATOM 1328 N N . ARG A 1 171 ? 5.837 19.069 13.354 1.00 85.69 171 ARG A N 1
ATOM 1329 C CA . ARG A 1 171 ? 5.639 20.143 14.344 1.00 85.69 171 ARG A CA 1
ATOM 1330 C C . ARG A 1 171 ? 5.752 19.635 15.778 1.00 85.69 171 ARG A C 1
ATOM 1332 O O . ARG A 1 171 ? 6.316 20.333 16.611 1.00 85.69 171 ARG A O 1
ATOM 1339 N N . SER A 1 172 ? 5.218 18.449 16.066 1.00 79.06 172 SER A N 1
ATOM 1340 C CA . SER A 1 172 ? 5.211 17.873 17.416 1.00 79.06 172 SER A CA 1
ATOM 1341 C C . SER A 1 172 ? 6.537 17.216 17.805 1.00 79.06 172 SER A C 1
ATOM 1343 O O . SER A 1 172 ? 6.727 16.871 18.968 1.00 79.06 172 SER A O 1
ATOM 1345 N N . GLY A 1 173 ? 7.452 17.005 16.849 1.00 67.62 173 GLY A N 1
ATOM 1346 C CA . GLY A 1 173 ? 8.679 16.243 17.084 1.00 67.62 173 GLY A CA 1
ATOM 1347 C C . GLY A 1 173 ? 8.415 14.765 17.401 1.00 67.62 173 GLY A C 1
ATOM 1348 O O . GLY A 1 173 ? 9.343 14.053 17.788 1.00 67.62 173 GLY A O 1
ATOM 1349 N N . GLN A 1 174 ? 7.172 14.289 17.236 1.00 60.19 174 GLN A N 1
ATOM 1350 C CA . GLN A 1 174 ? 6.813 12.882 17.385 1.00 60.19 174 GLN A CA 1
ATOM 1351 C C . GLN A 1 174 ? 7.468 12.083 16.265 1.00 60.19 174 GLN A C 1
ATOM 1353 O O . GLN A 1 174 ? 6.965 11.988 15.148 1.00 60.19 174 GLN A O 1
ATOM 1358 N N . ARG A 1 175 ? 8.624 11.513 16.596 1.00 52.25 175 ARG A N 1
ATOM 1359 C CA . ARG A 1 175 ? 9.402 10.633 15.724 1.00 52.25 175 ARG A CA 1
ATOM 1360 C C . ARG A 1 175 ? 9.143 9.141 15.968 1.00 52.25 175 ARG A C 1
ATOM 1362 O O . ARG A 1 175 ? 9.714 8.321 15.265 1.00 52.25 175 ARG A O 1
ATOM 1369 N N . ALA A 1 176 ? 8.361 8.783 16.991 1.00 47.72 176 ALA A N 1
ATOM 1370 C CA . ALA A 1 176 ? 8.528 7.485 17.651 1.00 47.72 176 ALA A CA 1
ATOM 1371 C C . ALA A 1 176 ? 7.525 6.376 17.277 1.00 47.72 176 ALA A C 1
ATOM 1373 O O . ALA A 1 176 ? 7.927 5.218 17.314 1.00 47.72 176 ALA A O 1
ATOM 1374 N N . ASP A 1 177 ? 6.290 6.680 16.854 1.00 52.50 177 ASP A N 1
ATOM 1375 C CA . ASP A 1 177 ? 5.230 5.644 16.840 1.00 52.50 177 ASP A CA 1
ATOM 1376 C C . ASP A 1 177 ? 4.517 5.435 15.492 1.00 52.50 177 ASP A C 1
ATOM 1378 O O . ASP A 1 177 ? 3.526 4.707 15.432 1.00 52.50 177 ASP A O 1
ATOM 1382 N N . SER A 1 178 ? 4.979 6.061 14.403 1.00 56.78 178 SER A N 1
ATOM 1383 C CA . SER A 1 178 ? 4.338 5.933 13.083 1.00 56.78 178 SER A CA 1
ATOM 1384 C C . SER A 1 178 ? 5.342 5.606 11.982 1.00 56.78 178 SER A C 1
ATOM 1386 O O . SER A 1 178 ? 6.494 6.036 12.027 1.00 56.78 178 SER A O 1
ATOM 1388 N N . LEU A 1 179 ? 4.892 4.884 10.953 1.00 58.47 179 LEU A N 1
ATOM 1389 C CA . LEU A 1 179 ? 5.713 4.551 9.781 1.00 58.47 179 LEU A CA 1
ATOM 1390 C C . LEU A 1 179 ? 6.099 5.749 8.905 1.00 58.47 179 LEU A C 1
ATOM 1392 O O . LEU A 1 179 ? 6.924 5.606 8.004 1.00 58.47 179 LEU A O 1
ATOM 1396 N N . LEU A 1 180 ? 5.462 6.899 9.121 1.00 51.34 180 LEU A N 1
ATOM 1397 C CA . LEU A 1 180 ? 5.621 8.105 8.310 1.00 51.34 180 LEU A CA 1
ATOM 1398 C C . LEU A 1 180 ? 6.492 9.177 8.988 1.00 51.34 180 LEU A C 1
ATOM 1400 O O . LEU A 1 180 ? 6.629 10.271 8.431 1.00 51.34 180 LEU A O 1
ATOM 1404 N N . ALA A 1 181 ? 7.036 8.875 10.173 1.00 42.69 181 ALA A N 1
ATOM 1405 C CA . ALA A 1 181 ? 7.846 9.776 10.991 1.00 42.69 181 ALA A CA 1
ATOM 1406 C C . ALA A 1 181 ? 9.354 9.723 10.680 1.00 42.69 181 ALA A C 1
ATOM 1408 O O . ALA A 1 181 ? 9.841 8.672 10.204 1.00 42.69 181 ALA A O 1
#

Radius of gyration: 19.34 Å; chains: 1; bounding box: 48×43×47 Å